Protein AF-A0AAU6WUM8-F1 (afdb_monomer)

Nearest PDB structures (foldseek):
  6znc-assembly1_A-2  TM=5.262E-01  e=2.610E-02  Homo sapiens
  8h6e-assembly1_5D  TM=4.262E-01  e=2.126E-01  Homo sapiens
  5dhd-assembly1_A  TM=3.518E-01  e=5.542E-02  Thermococcus kodakarensis KOD1
  5urm-assembly1_A  TM=4.563E-01  e=3.641E-01  Homo sapiens
  5urj-assembly1_A  TM=4.158E-01  e=1.012E+00  Homo sapiens

Radius of gyration: 21.16 Å; Cα contacts (8 Å, |Δi|>4): 286; chains: 1; bounding box: 87×52×43 Å

Foldseek 3Di:
DDPDPVPPPPPVQWDWDDKDKDWDLVDQDDFQDKGKIKIKGALWTQGNPVRDTDGDPDWDKWKKFKWFDDPPDPDTQRVVGLVQWDKDAPDKDAAQDPVRGRGIIIHTFDQDPVVNMTMGIMITGGNDDGWMWMDTPPPDIHTSDPPPPPPPDPPDDDD

Solvent-accessible surface area (backbone atoms only — not comparable to full-atom values): 9613 Å² total; per-residue (Å²): 136,86,87,73,77,81,82,72,77,78,64,78,50,60,47,71,56,78,71,47,74,51,67,81,81,88,65,87,84,53,70,71,39,74,48,60,42,37,35,37,26,57,42,43,16,42,28,71,84,83,70,42,80,38,77,56,84,80,74,65,68,47,52,35,35,35,28,33,61,42,89,99,51,97,63,63,46,23,42,63,34,48,74,37,35,54,77,49,56,94,48,70,47,64,44,74,43,95,94,51,43,35,44,38,38,34,34,49,44,45,80,37,80,90,78,46,27,31,37,35,62,40,33,39,24,34,73,58,90,77,40,40,37,42,34,46,64,96,84,45,72,50,65,72,58,75,76,74,71,77,83,72,78,89,76,84,82,90,131

pLDDT: mean 75.94, std 18.21, range [29.23, 93.81]

Secondary structure (DSSP, 8-state):
-----TT------EEEPPPEEE---SSPP-TT--EEEEEEEESEEEETTT-SEEEPSS--EEEEEEEE--TT-S--BHHHHHTTEEEE-SSEEEEEETTEEEEEEEEE-EEETTTTEEEEEEEEEE-S-S-EEEEETTTEEEE-S--------------

Mean predicted aligned error: 11.3 Å

Structure (mmCIF, N/CA/C/O backbone):
data_AF-A0AAU6WUM8-F1
#
_entry.id   AF-A0AAU6WUM8-F1
#
loop_
_atom_site.group_PDB
_atom_site.id
_atom_site.type_symbol
_atom_site.label_atom_id
_atom_site.label_alt_id
_atom_site.label_comp_id
_atom_site.label_asym_id
_atom_site.label_entity_id
_atom_site.label_seq_id
_atom_site.pdbx_PDB_ins_code
_atom_site.Cartn_x
_atom_site.Cartn_y
_atom_site.Cartn_z
_atom_site.occupancy
_atom_site.B_iso_or_equiv
_atom_site.auth_seq_id
_atom_site.auth_comp_id
_atom_site.auth_asym_id
_atom_site.auth_atom_id
_atom_site.pdbx_PDB_model_num
ATOM 1 N N . MET A 1 1 ? 45.262 20.151 -7.416 1.00 39.38 1 MET A N 1
ATOM 2 C CA . MET A 1 1 ? 44.330 19.009 -7.315 1.00 39.38 1 MET A CA 1
ATOM 3 C C . MET A 1 1 ? 42.951 19.533 -7.671 1.00 39.38 1 MET A C 1
ATOM 5 O O . MET A 1 1 ? 42.473 20.416 -6.976 1.00 39.38 1 MET A O 1
ATOM 9 N N . SER A 1 2 ? 42.396 19.106 -8.806 1.00 39.38 2 SER A N 1
ATOM 10 C CA . SER A 1 2 ? 41.074 19.540 -9.273 1.00 39.38 2 SER A CA 1
ATOM 11 C C . SER A 1 2 ? 40.003 18.756 -8.515 1.00 39.38 2 SER A C 1
ATOM 13 O O . SER A 1 2 ? 39.935 17.537 -8.649 1.00 39.38 2 SER A O 1
ATOM 15 N N . THR A 1 3 ? 39.210 19.430 -7.683 1.00 49.97 3 THR A N 1
ATOM 16 C CA . THR A 1 3 ? 37.968 18.895 -7.109 1.00 49.97 3 THR A CA 1
ATOM 17 C C . THR A 1 3 ? 36.878 18.975 -8.166 1.00 49.97 3 THR A C 1
ATOM 19 O O . THR A 1 3 ? 36.036 19.871 -8.139 1.00 49.97 3 THR A O 1
ATOM 22 N N . ASP A 1 4 ? 36.937 18.065 -9.130 1.00 44.12 4 ASP A N 1
ATOM 23 C CA . ASP A 1 4 ? 35.851 17.882 -10.077 1.00 44.12 4 ASP A CA 1
ATOM 24 C C . ASP A 1 4 ? 34.889 16.821 -9.525 1.00 44.12 4 ASP A C 1
ATOM 26 O O . ASP A 1 4 ? 35.154 15.621 -9.567 1.00 44.12 4 ASP A O 1
ATOM 30 N N . CYS A 1 5 ? 33.786 17.283 -8.934 1.00 52.97 5 CYS A N 1
ATOM 31 C CA . CYS A 1 5 ? 32.686 16.439 -8.461 1.00 52.97 5 CYS A CA 1
ATOM 32 C C . CYS A 1 5 ? 31.642 16.169 -9.565 1.00 52.97 5 CYS A C 1
ATOM 34 O O . CYS A 1 5 ? 30.536 15.730 -9.254 1.00 52.97 5 CYS A O 1
ATOM 36 N N . SER A 1 6 ? 31.951 16.419 -10.845 1.00 47.12 6 SER A N 1
ATOM 37 C CA . SER A 1 6 ? 31.015 16.200 -11.963 1.00 47.12 6 SER A CA 1
ATOM 38 C C . SER A 1 6 ? 30.749 14.722 -12.299 1.00 47.12 6 SER A C 1
ATOM 40 O O . SER A 1 6 ? 29.888 14.421 -13.123 1.00 47.12 6 SER A O 1
ATOM 42 N N . GLY A 1 7 ? 31.435 13.781 -11.639 1.00 40.28 7 GLY A N 1
ATOM 43 C CA . GLY A 1 7 ? 31.360 12.345 -11.933 1.00 40.28 7 GLY A CA 1
ATOM 44 C C . GLY A 1 7 ? 30.157 11.578 -11.370 1.00 40.28 7 GLY A C 1
ATOM 45 O O . GLY A 1 7 ? 29.995 10.408 -11.704 1.00 40.28 7 GLY A O 1
ATOM 46 N N . PHE A 1 8 ? 29.298 12.183 -10.545 1.00 40.47 8 PHE A N 1
ATOM 47 C CA . PHE A 1 8 ? 28.105 11.504 -10.018 1.00 40.47 8 PHE A CA 1
ATOM 48 C C . PHE A 1 8 ? 26.830 11.997 -10.700 1.00 40.47 8 PHE A C 1
ATOM 50 O O . PHE A 1 8 ? 25.935 12.553 -10.065 1.00 40.47 8 PHE A O 1
ATOM 57 N N . ASN A 1 9 ? 26.702 11.717 -11.998 1.00 46.25 9 ASN A N 1
ATOM 58 C CA . ASN A 1 9 ? 25.380 11.594 -12.607 1.00 46.25 9 ASN A CA 1
ATOM 59 C C . ASN A 1 9 ? 24.734 10.288 -12.113 1.00 46.25 9 ASN A C 1
ATOM 61 O O . ASN A 1 9 ? 24.565 9.337 -12.864 1.00 46.25 9 ASN A O 1
ATOM 65 N N . ASN A 1 10 ? 24.308 10.256 -10.847 1.00 44.66 10 ASN A N 1
ATOM 66 C CA . ASN A 1 10 ? 23.281 9.315 -10.385 1.00 44.66 10 ASN A CA 1
ATOM 67 C C . ASN A 1 10 ? 21.896 9.828 -10.815 1.00 44.66 10 ASN A C 1
ATOM 69 O O . ASN A 1 10 ? 20.944 9.839 -10.032 1.00 44.66 10 ASN A O 1
ATOM 73 N N . GLY A 1 11 ? 21.796 10.317 -12.055 1.00 49.78 11 GLY A N 1
ATOM 74 C CA . GLY A 1 11 ? 20.512 10.586 -12.669 1.00 49.78 11 GLY A CA 1
ATOM 75 C C . GLY A 1 11 ? 19.784 9.258 -12.699 1.00 49.78 11 GLY A C 1
ATOM 76 O O . GLY A 1 11 ? 20.305 8.282 -13.224 1.00 49.78 11 GLY A O 1
ATOM 77 N N . ILE A 1 12 ? 18.625 9.185 -12.059 1.00 57.03 12 ILE A N 1
ATOM 78 C CA . ILE A 1 12 ? 17.762 8.016 -12.144 1.00 57.03 12 ILE A CA 1
ATOM 79 C C . ILE A 1 12 ? 17.410 7.866 -13.631 1.00 57.03 12 ILE A C 1
ATOM 81 O O . ILE A 1 12 ? 16.554 8.580 -14.147 1.00 57.03 12 ILE A O 1
ATOM 85 N N . GLU A 1 13 ? 18.135 7.003 -14.343 1.00 79.56 13 GLU A N 1
ATOM 86 C CA . GLU A 1 13 ? 17.962 6.819 -15.789 1.00 79.56 13 GLU A CA 1
ATOM 87 C C . GLU A 1 13 ? 16.643 6.109 -16.105 1.00 79.56 13 GLU A C 1
ATOM 89 O O . GLU A 1 13 ? 16.157 6.176 -17.231 1.00 79.56 13 GLU A O 1
ATOM 94 N N . GLU A 1 14 ? 16.048 5.456 -15.106 1.00 84.62 14 GLU A N 1
ATOM 95 C CA . GLU A 1 14 ? 14.849 4.640 -15.226 1.00 84.62 14 GLU A CA 1
ATOM 96 C C . GLU A 1 14 ? 13.705 5.236 -14.392 1.00 84.62 14 GLU A C 1
ATOM 98 O O . GLU A 1 14 ? 13.729 5.202 -13.162 1.00 84.62 14 GLU A O 1
ATOM 103 N N . ILE A 1 15 ? 12.665 5.755 -15.047 1.00 86.81 15 ILE A N 1
ATOM 104 C CA . ILE A 1 15 ? 11.462 6.236 -14.359 1.00 86.81 15 ILE A CA 1
ATOM 105 C C . ILE A 1 15 ? 10.474 5.071 -14.201 1.00 86.81 15 ILE A C 1
ATOM 107 O O . ILE A 1 15 ? 9.988 4.546 -15.212 1.00 86.81 15 ILE A O 1
ATOM 111 N N . PRO A 1 16 ? 10.124 4.664 -12.966 1.00 86.25 16 PRO A N 1
ATOM 112 C CA . PRO A 1 16 ? 9.132 3.625 -12.751 1.00 86.25 16 PRO A CA 1
ATOM 113 C C . PRO A 1 16 ? 7.729 4.109 -13.120 1.00 86.25 16 PRO A C 1
ATOM 115 O O . PRO A 1 16 ? 7.370 5.277 -12.964 1.00 86.25 16 PRO A O 1
ATOM 118 N N . ASN A 1 17 ? 6.896 3.174 -13.570 1.00 86.94 17 ASN A N 1
ATOM 119 C CA . ASN A 1 17 ? 5.478 3.441 -13.778 1.00 86.94 17 ASN A CA 1
ATOM 120 C C . ASN A 1 17 ? 4.762 3.754 -12.451 1.00 86.94 17 ASN A C 1
ATOM 122 O O . ASN A 1 17 ? 5.180 3.326 -11.374 1.00 86.94 17 ASN A O 1
ATOM 126 N N . LYS A 1 18 ? 3.630 4.464 -12.523 1.00 85.56 18 LYS A N 1
ATOM 127 C CA . LYS A 1 18 ? 2.789 4.702 -11.341 1.00 85.56 18 LYS A CA 1
ATOM 128 C C . LYS A 1 18 ? 2.171 3.390 -10.853 1.00 85.56 18 LYS A C 1
ATOM 130 O O . LYS A 1 18 ? 1.609 2.629 -11.644 1.00 85.56 18 LYS A O 1
ATOM 135 N N . ILE A 1 19 ? 2.232 3.160 -9.542 1.00 87.25 19 ILE A N 1
ATOM 136 C CA . ILE A 1 19 ? 1.589 2.011 -8.898 1.00 87.25 19 ILE A CA 1
ATOM 137 C C . ILE A 1 19 ? 0.072 2.181 -8.981 1.00 87.25 19 ILE A C 1
ATOM 139 O O . ILE A 1 19 ? -0.477 3.217 -8.606 1.00 87.25 19 ILE A O 1
ATOM 143 N N . LYS A 1 20 ? -0.610 1.141 -9.459 1.00 87.56 20 LYS A N 1
ATOM 144 C CA . LYS A 1 20 ? -2.069 1.054 -9.473 1.00 87.56 20 LYS A CA 1
ATOM 145 C C . LYS A 1 20 ? -2.535 0.329 -8.222 1.00 87.56 20 LYS A C 1
ATOM 147 O O . LYS A 1 20 ? -2.105 -0.795 -7.970 1.00 87.56 20 LYS A O 1
ATOM 152 N N . VAL A 1 21 ? -3.419 0.963 -7.461 1.00 85.44 21 VAL A N 1
ATOM 153 C CA . VAL A 1 21 ? -3.944 0.441 -6.194 1.00 85.44 21 VAL A CA 1
ATOM 154 C C . VAL A 1 21 ? -5.399 0.021 -6.375 1.00 85.44 21 VAL A C 1
ATOM 156 O O . VAL A 1 21 ? -6.185 0.721 -7.007 1.00 85.44 21 VAL A O 1
ATOM 159 N N . SER A 1 22 ? -5.750 -1.131 -5.814 1.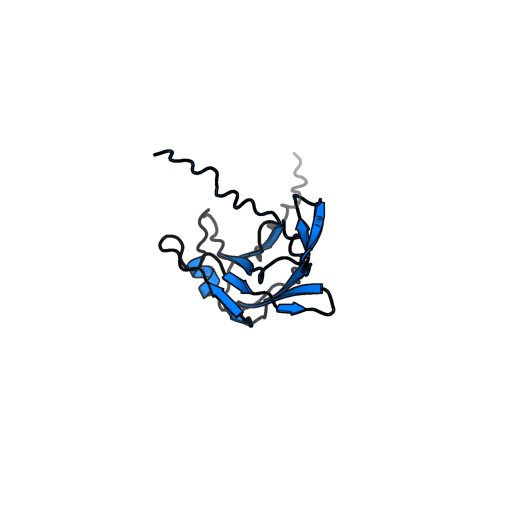00 82.38 22 SER A N 1
ATOM 160 C CA . SER A 1 22 ? -7.115 -1.624 -5.690 1.00 82.38 22 SER A CA 1
ATOM 161 C C . SER A 1 22 ? -7.454 -1.757 -4.209 1.00 82.38 22 SER A C 1
ATOM 163 O O . SER A 1 22 ? -6.765 -2.454 -3.457 1.00 82.38 22 SER A O 1
ATOM 165 N N . LEU A 1 23 ? -8.513 -1.057 -3.809 1.00 79.25 23 LEU A N 1
ATOM 166 C CA . LEU A 1 23 ? -9.081 -1.053 -2.471 1.00 79.25 23 LEU A CA 1
ATOM 167 C C . LEU A 1 23 ? -10.592 -0.859 -2.594 1.00 79.25 23 LEU A C 1
ATOM 169 O O . LEU A 1 23 ? -11.053 -0.027 -3.373 1.00 79.25 23 LEU A O 1
ATOM 173 N N . ASP A 1 24 ? -11.354 -1.594 -1.794 1.00 74.06 24 ASP A N 1
ATOM 174 C CA . ASP A 1 24 ? -12.788 -1.371 -1.658 1.00 74.06 24 ASP A CA 1
ATOM 175 C C . ASP A 1 24 ? -13.040 -0.219 -0.673 1.00 74.06 24 ASP A C 1
ATOM 177 O O . ASP A 1 24 ? -12.949 -0.385 0.543 1.00 74.06 24 ASP A O 1
ATOM 181 N N . ASN A 1 25 ? -13.314 0.974 -1.195 1.00 71.25 25 ASN A N 1
ATOM 182 C CA . ASN A 1 25 ? -13.609 2.165 -0.394 1.00 71.25 25 ASN A CA 1
ATOM 183 C C . ASN A 1 25 ? -15.114 2.367 -0.139 1.00 71.25 25 ASN A C 1
ATOM 185 O O . ASN A 1 25 ? -15.503 3.388 0.424 1.00 71.25 25 ASN A O 1
ATOM 189 N N . SER A 1 26 ? -15.961 1.418 -0.552 1.00 71.81 26 SER A N 1
ATOM 190 C CA . SER A 1 26 ? -17.415 1.497 -0.359 1.00 71.81 26 SER A CA 1
ATOM 191 C C . SER A 1 26 ? -17.864 1.022 1.027 1.00 71.81 26 SER A C 1
ATOM 193 O O . SER A 1 26 ? -19.009 1.238 1.425 1.00 71.81 26 SER A O 1
ATOM 195 N N . LYS A 1 27 ? -16.957 0.383 1.772 1.00 74.88 27 LYS A N 1
ATOM 196 C CA . LYS A 1 27 ? -17.228 -0.233 3.068 1.00 74.88 27 LYS A CA 1
ATOM 197 C C . LYS A 1 27 ? -16.861 0.680 4.226 1.00 74.88 27 LYS A C 1
ATOM 199 O O . LYS A 1 27 ? -15.824 1.339 4.227 1.00 74.88 27 LYS A O 1
ATOM 204 N N . ILE A 1 28 ? -17.702 0.636 5.253 1.00 79.12 28 ILE A N 1
ATOM 205 C CA . ILE 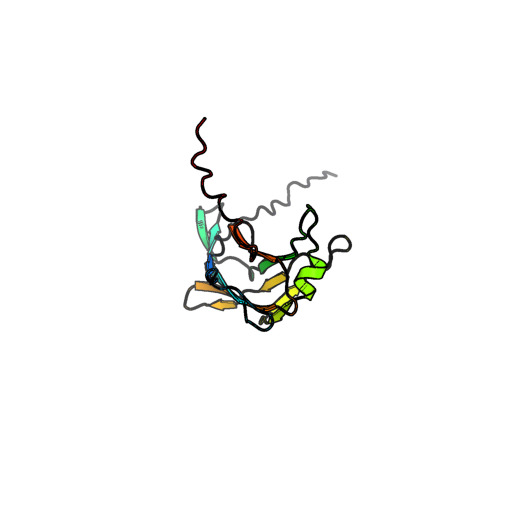A 1 28 ? -17.338 1.085 6.593 1.00 79.12 28 ILE A CA 1
ATOM 206 C C . ILE A 1 28 ? -16.635 -0.091 7.268 1.00 79.12 28 ILE A C 1
ATOM 208 O O . ILE A 1 28 ? -17.208 -1.175 7.366 1.00 79.12 28 ILE A O 1
ATOM 212 N N . TYR A 1 29 ? -15.397 0.130 7.696 1.00 83.94 29 TYR A N 1
ATOM 213 C CA . TYR A 1 29 ? -14.587 -0.871 8.382 1.00 83.94 29 TYR A CA 1
ATOM 214 C C . TYR A 1 29 ? -14.760 -0.753 9.898 1.00 83.94 29 TYR A C 1
ATOM 216 O O . TYR A 1 29 ? -14.731 0.350 10.448 1.00 83.94 29 TYR A O 1
ATOM 224 N N . HIS A 1 30 ? -14.902 -1.891 10.566 1.00 88.75 30 HIS A N 1
ATOM 225 C CA . HIS A 1 30 ? -14.994 -2.022 12.016 1.00 88.75 30 HIS A CA 1
ATOM 226 C C . HIS A 1 30 ? -13.687 -2.581 12.595 1.00 88.75 30 HIS A C 1
ATOM 228 O O . HIS A 1 30 ? -12.801 -3.042 11.871 1.00 88.75 30 HIS A O 1
ATOM 234 N N . ILE A 1 31 ? -13.557 -2.549 13.924 1.00 91.69 31 ILE A N 1
ATOM 235 C CA . ILE A 1 31 ? -12.455 -3.233 14.613 1.00 91.69 31 ILE A CA 1
ATOM 236 C C . ILE A 1 31 ? -12.484 -4.721 14.243 1.00 91.69 31 ILE A C 1
ATOM 238 O O . ILE A 1 31 ? -13.534 -5.356 14.302 1.00 91.69 31 ILE A O 1
ATOM 242 N N . GLY A 1 32 ? -11.323 -5.271 13.887 1.00 90.62 32 GLY A N 1
ATOM 243 C CA . GLY A 1 32 ? -11.181 -6.672 13.485 1.00 90.62 32 GLY A CA 1
ATOM 244 C C . GLY A 1 32 ? -11.435 -6.949 12.000 1.00 90.62 32 GLY A C 1
ATOM 245 O O . GLY A 1 32 ? -10.996 -7.993 11.511 1.00 90.62 32 GLY A O 1
ATOM 246 N N . ASP A 1 33 ? -12.048 -6.020 11.258 1.00 90.81 33 ASP A N 1
ATOM 247 C CA . ASP A 1 33 ? -12.189 -6.161 9.808 1.00 90.81 33 ASP A CA 1
ATOM 248 C C . ASP A 1 33 ? -10.818 -6.138 9.126 1.00 90.81 33 ASP A C 1
ATOM 250 O O . ASP A 1 33 ? -9.876 -5.485 9.569 1.00 90.81 33 ASP A O 1
ATOM 254 N N . THR A 1 34 ? -10.692 -6.849 8.006 1.00 91.88 34 THR A N 1
ATOM 255 C CA . THR A 1 34 ? -9.446 -6.864 7.233 1.00 91.88 34 THR A CA 1
ATOM 256 C C . THR A 1 34 ? -9.532 -5.898 6.058 1.00 91.88 34 THR A C 1
ATOM 258 O O . THR A 1 34 ? -10.175 -6.185 5.047 1.00 91.88 34 THR A O 1
ATOM 261 N N . ILE A 1 35 ? -8.811 -4.782 6.148 1.00 90.00 35 ILE A N 1
ATOM 262 C CA . ILE A 1 35 ? -8.602 -3.864 5.028 1.00 90.00 35 ILE A CA 1
ATOM 263 C C . ILE A 1 35 ? -7.505 -4.464 4.145 1.00 90.00 35 ILE A C 1
ATOM 265 O O . ILE A 1 35 ? -6.325 -4.416 4.491 1.00 90.00 35 ILE A O 1
ATOM 269 N N . THR A 1 36 ? -7.885 -5.069 3.019 1.00 91.06 36 THR A N 1
ATOM 270 C CA . THR A 1 36 ? -6.922 -5.630 2.058 1.00 91.06 36 THR A CA 1
ATOM 271 C C . THR A 1 36 ? -6.606 -4.602 0.986 1.00 91.06 36 THR A C 1
ATOM 273 O O . THR A 1 36 ? -7.484 -4.210 0.220 1.00 91.06 36 THR A O 1
ATOM 276 N N . ILE A 1 37 ? -5.341 -4.207 0.902 1.00 87.94 37 ILE A N 1
ATOM 277 C CA . ILE A 1 37 ? -4.845 -3.284 -0.112 1.00 87.94 37 ILE A CA 1
ATOM 278 C C . ILE A 1 37 ? -3.955 -4.067 -1.064 1.00 87.94 37 ILE A C 1
ATOM 280 O O . ILE A 1 37 ? -3.003 -4.733 -0.645 1.00 87.94 37 ILE A O 1
ATOM 284 N N . ARG A 1 38 ? -4.259 -3.966 -2.358 1.00 90.69 38 ARG A N 1
ATOM 285 C CA . ARG A 1 38 ? -3.458 -4.582 -3.416 1.00 90.69 38 ARG A CA 1
ATOM 286 C C . ARG A 1 38 ? -2.914 -3.518 -4.344 1.00 90.69 38 ARG A C 1
ATOM 288 O O . ARG A 1 38 ? -3.649 -2.638 -4.778 1.00 90.69 38 ARG A O 1
ATOM 295 N N . GLY A 1 39 ? -1.637 -3.626 -4.669 1.00 89.88 39 GLY A N 1
ATOM 296 C CA . GLY A 1 39 ? -0.968 -2.759 -5.628 1.00 89.88 39 GLY A CA 1
ATOM 297 C C . GLY A 1 39 ? -0.357 -3.573 -6.757 1.00 89.88 39 GLY A C 1
ATOM 298 O O . GLY A 1 39 ? 0.022 -4.728 -6.561 1.00 89.88 39 GLY A O 1
ATOM 299 N N . HIS A 1 40 ? -0.216 -2.974 -7.931 1.00 91.44 40 HIS A N 1
ATOM 300 C CA . HIS A 1 40 ? 0.654 -3.512 -8.968 1.00 91.44 40 HIS A CA 1
ATOM 301 C C . HIS A 1 40 ? 1.296 -2.408 -9.805 1.00 91.44 40 HIS A C 1
ATOM 303 O O . HIS A 1 40 ? 0.739 -1.323 -9.976 1.00 91.44 40 HIS A O 1
ATOM 309 N N . VAL A 1 41 ? 2.465 -2.706 -10.357 1.00 91.81 41 VAL A N 1
ATOM 310 C CA . VAL A 1 41 ? 3.177 -1.857 -11.315 1.00 91.81 41 VAL A CA 1
ATOM 311 C C . VAL A 1 41 ? 3.916 -2.744 -12.310 1.00 91.81 41 VAL A C 1
ATOM 313 O O . VAL A 1 41 ? 4.231 -3.891 -11.999 1.00 91.81 41 VAL A O 1
ATOM 316 N N . SER A 1 42 ? 4.156 -2.253 -13.524 1.00 92.19 42 SER A N 1
ATOM 317 C CA . SER A 1 42 ? 4.974 -2.987 -14.493 1.00 92.19 42 SER A CA 1
ATOM 318 C C . SER A 1 42 ? 6.386 -3.205 -13.953 1.00 92.19 42 SER A C 1
ATOM 320 O O . SER A 1 42 ? 6.938 -2.321 -13.300 1.00 92.19 42 SER A O 1
ATOM 322 N N . VAL A 1 43 ? 6.981 -4.361 -14.266 1.00 93.25 43 VAL A N 1
ATOM 323 C CA . VAL A 1 43 ? 8.420 -4.582 -14.037 1.00 93.25 43 VAL A CA 1
ATOM 324 C C . VAL A 1 43 ? 9.294 -3.705 -14.927 1.00 93.25 43 VAL A C 1
ATOM 326 O O . VAL A 1 43 ? 10.487 -3.581 -14.671 1.00 93.25 43 VAL A O 1
ATOM 329 N N . ASN A 1 44 ? 8.712 -3.082 -15.953 1.00 92.81 44 ASN A N 1
ATOM 330 C CA . ASN A 1 44 ? 9.411 -2.154 -16.820 1.00 92.81 44 ASN A CA 1
ATOM 331 C C . ASN A 1 44 ? 9.123 -0.694 -16.442 1.00 92.81 44 ASN A C 1
ATOM 333 O O . ASN A 1 44 ? 8.012 -0.342 -16.033 1.00 92.81 44 ASN A O 1
ATOM 337 N N . GLY A 1 45 ? 10.118 0.161 -16.654 1.00 90.75 45 GLY A N 1
ATOM 338 C CA . GLY A 1 45 ? 10.046 1.618 -16.575 1.00 90.75 45 GLY A CA 1
ATOM 339 C C . GLY A 1 45 ? 10.507 2.266 -17.880 1.00 90.75 45 GLY A C 1
ATOM 340 O O . GLY A 1 45 ? 10.859 1.571 -18.834 1.00 90.75 45 GLY A O 1
ATOM 341 N N . LEU A 1 46 ? 10.478 3.596 -17.930 1.00 92.44 46 LEU A N 1
ATOM 342 C CA . LEU A 1 46 ? 10.992 4.375 -19.057 1.00 92.44 46 LEU A CA 1
ATOM 343 C C . LEU A 1 46 ? 12.483 4.658 -18.848 1.00 92.44 46 LEU A C 1
ATOM 345 O O . LEU A 1 46 ? 12.834 5.320 -17.873 1.00 92.44 46 LEU A O 1
ATOM 349 N N . ASN A 1 47 ? 13.337 4.225 -19.777 1.00 90.56 47 ASN A N 1
ATOM 350 C CA . ASN A 1 47 ? 14.720 4.687 -19.839 1.00 90.56 47 ASN A CA 1
ATOM 351 C C . ASN A 1 47 ? 14.765 6.087 -20.471 1.00 90.56 47 ASN A C 1
ATOM 353 O O . ASN A 1 47 ? 1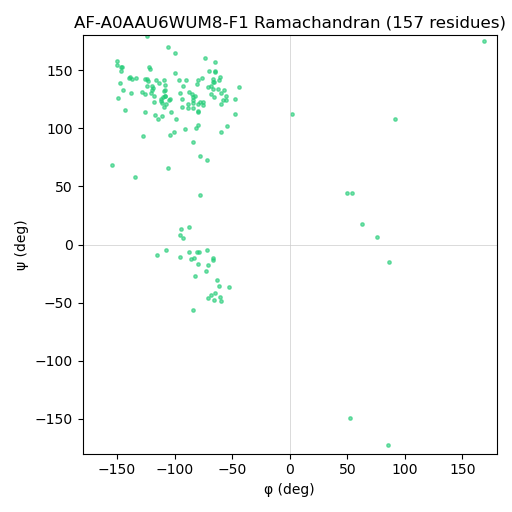4.301 6.294 -21.592 1.00 90.56 47 ASN A O 1
ATOM 357 N N . LEU A 1 48 ? 15.321 7.068 -19.765 1.00 89.62 48 LEU A N 1
ATOM 358 C CA . LEU A 1 48 ? 15.357 8.455 -20.226 1.00 89.62 48 LEU A CA 1
ATOM 359 C C . LEU A 1 48 ? 16.346 8.709 -21.367 1.00 89.62 48 LEU A C 1
ATOM 361 O O . LEU A 1 48 ? 16.146 9.682 -22.100 1.00 89.62 48 LEU A O 1
ATOM 365 N N . VAL A 1 49 ? 17.369 7.866 -21.517 1.00 89.81 49 VAL A N 1
ATOM 366 C CA . VAL A 1 49 ? 18.415 7.986 -22.541 1.00 89.81 49 VAL A CA 1
ATOM 367 C C . VAL A 1 49 ? 17.948 7.356 -23.849 1.00 89.81 49 VAL A C 1
ATOM 369 O O . VAL A 1 49 ? 17.881 8.046 -24.862 1.00 89.81 49 VAL A O 1
ATOM 372 N N . SER A 1 50 ? 17.563 6.078 -23.826 1.00 90.38 50 SER A N 1
ATOM 373 C CA . SER A 1 50 ? 17.117 5.370 -25.033 1.00 90.38 50 SER A CA 1
ATOM 374 C C . SER A 1 50 ? 15.668 5.675 -25.420 1.00 90.38 50 SER A C 1
ATOM 376 O O . SER A 1 50 ? 15.281 5.435 -26.556 1.00 90.38 50 SER A O 1
ATOM 378 N N . LYS A 1 51 ? 14.871 6.232 -24.495 1.00 89.75 51 LYS A N 1
ATOM 379 C CA . LYS A 1 51 ? 13.411 6.417 -24.622 1.00 89.75 51 LYS A CA 1
ATOM 380 C C . LYS A 1 51 ? 12.619 5.110 -24.746 1.00 89.75 51 LYS A C 1
ATOM 382 O O . LYS A 1 51 ? 11.444 5.149 -25.106 1.00 89.75 51 LYS A O 1
ATOM 387 N N . ASP A 1 52 ? 13.217 3.982 -24.370 1.00 90.44 52 ASP A N 1
ATOM 388 C CA . ASP A 1 52 ? 12.574 2.669 -24.428 1.00 90.44 52 ASP A CA 1
ATOM 389 C C . ASP A 1 52 ? 12.021 2.204 -23.080 1.00 90.44 52 ASP A C 1
ATOM 391 O O . ASP A 1 52 ? 12.375 2.699 -22.006 1.00 90.44 52 ASP A O 1
ATOM 395 N N . SER A 1 53 ? 11.165 1.182 -23.143 1.00 91.62 53 SER A N 1
ATOM 396 C CA . SER A 1 53 ? 10.733 0.430 -21.969 1.00 91.62 53 SER A CA 1
ATOM 397 C C . SER A 1 53 ? 11.800 -0.594 -21.577 1.00 91.62 53 SER A C 1
ATOM 399 O O . SER A 1 53 ? 12.048 -1.545 -22.317 1.00 91.62 53 SER A O 1
ATOM 401 N N . VAL A 1 54 ? 12.402 -0.428 -20.400 1.00 93.06 54 VAL A N 1
ATOM 402 C CA . VAL A 1 54 ? 13.447 -1.323 -19.873 1.00 93.06 54 VAL A CA 1
ATOM 403 C C . VAL A 1 54 ? 13.024 -1.924 -18.541 1.00 93.06 54 VAL A C 1
ATOM 405 O O . VAL A 1 54 ? 12.260 -1.310 -17.796 1.00 93.06 54 VAL A O 1
ATOM 408 N N . LYS A 1 55 ? 13.510 -3.130 -18.231 1.00 91.06 55 LYS A N 1
ATOM 409 C CA . LYS A 1 55 ? 13.253 -3.770 -16.937 1.00 91.06 55 LYS A CA 1
ATOM 410 C C . LYS A 1 55 ? 13.921 -2.961 -15.823 1.00 91.06 55 LYS A C 1
ATOM 412 O O . LYS A 1 55 ? 15.124 -2.730 -15.887 1.00 91.06 55 LYS A O 1
ATOM 417 N N . LEU A 1 56 ? 13.146 -2.593 -14.806 1.00 88.88 56 LEU A N 1
ATOM 418 C CA . LEU A 1 56 ? 13.637 -1.881 -13.632 1.00 88.88 56 LEU A CA 1
ATOM 419 C C . LEU A 1 56 ? 14.580 -2.764 -12.819 1.00 88.88 56 LEU A C 1
ATOM 421 O O . LEU A 1 56 ? 14.318 -3.954 -12.606 1.00 88.88 56 LEU A O 1
ATOM 425 N N . LYS A 1 57 ? 15.660 -2.166 -12.318 1.00 83.88 57 LYS A N 1
ATOM 426 C CA . LYS A 1 57 ? 16.561 -2.838 -11.375 1.00 83.88 57 LYS A CA 1
ATOM 427 C C . LYS A 1 57 ? 16.001 -2.794 -9.951 1.00 83.88 57 LYS A C 1
ATOM 429 O O . LYS A 1 57 ? 15.542 -1.762 -9.473 1.00 83.88 57 LYS A O 1
ATOM 434 N N . GLY A 1 58 ? 16.120 -3.916 -9.242 1.00 82.50 58 GLY A N 1
ATOM 435 C CA . GLY A 1 58 ? 15.721 -4.036 -7.838 1.00 82.50 58 GLY A CA 1
ATOM 436 C C . GLY A 1 58 ? 14.241 -4.362 -7.633 1.00 82.50 58 GLY A C 1
ATOM 437 O O . GLY A 1 58 ? 13.515 -4.684 -8.570 1.00 82.50 58 GLY A O 1
ATOM 438 N N . ASN A 1 59 ? 13.812 -4.323 -6.371 1.00 78.31 59 ASN A N 1
ATOM 439 C CA . ASN A 1 59 ? 12.439 -4.615 -5.978 1.00 78.31 59 ASN A CA 1
ATOM 440 C C . ASN A 1 59 ? 11.792 -3.343 -5.406 1.00 78.31 59 ASN A C 1
ATOM 442 O O . ASN A 1 59 ? 12.179 -2.914 -4.314 1.00 78.31 59 ASN A O 1
ATOM 446 N N . PRO A 1 60 ? 10.856 -2.706 -6.128 1.00 84.69 60 PRO A N 1
ATOM 447 C CA . PRO A 1 60 ? 10.306 -1.426 -5.712 1.00 84.69 60 PRO A CA 1
ATOM 448 C C . PRO A 1 60 ? 9.505 -1.557 -4.413 1.00 84.69 60 PRO A C 1
ATOM 450 O O . PRO A 1 60 ? 8.745 -2.510 -4.231 1.00 84.69 60 PRO A O 1
ATOM 453 N N . LEU A 1 61 ? 9.642 -0.574 -3.525 1.00 86.44 61 LEU A N 1
ATOM 454 C CA . LEU A 1 61 ? 8.871 -0.485 -2.286 1.00 86.44 61 LEU A CA 1
ATOM 455 C C . LEU A 1 61 ? 7.581 0.305 -2.513 1.00 86.44 61 LEU A C 1
ATOM 457 O O . LEU A 1 61 ? 7.570 1.321 -3.204 1.00 86.44 61 LEU A O 1
ATOM 461 N N . PHE A 1 62 ? 6.500 -0.141 -1.883 1.00 87.12 62 PHE A N 1
ATOM 462 C CA . PHE A 1 62 ? 5.239 0.585 -1.840 1.00 87.12 62 PHE A CA 1
ATOM 463 C C . PHE A 1 62 ? 5.075 1.251 -0.478 1.00 87.12 62 PHE A C 1
ATOM 465 O O . PHE A 1 62 ? 4.981 0.567 0.541 1.00 87.12 62 PHE A O 1
ATOM 472 N N . MET A 1 63 ? 5.081 2.584 -0.476 1.00 87.75 63 MET A N 1
ATOM 473 C CA . MET A 1 63 ? 4.983 3.402 0.729 1.00 87.75 63 MET A CA 1
ATOM 474 C C . MET A 1 63 ? 3.525 3.665 1.100 1.00 87.75 63 MET A C 1
ATOM 476 O O . MET A 1 63 ? 2.719 4.100 0.272 1.00 87.75 63 MET A O 1
ATOM 480 N N . ILE A 1 64 ? 3.215 3.440 2.369 1.00 86.44 64 ILE A N 1
ATOM 481 C CA . ILE A 1 64 ? 1.896 3.611 2.961 1.00 86.44 64 ILE A CA 1
ATOM 482 C C . ILE A 1 64 ? 2.063 4.482 4.195 1.00 86.44 64 ILE A C 1
ATOM 484 O O . ILE A 1 64 ? 2.914 4.210 5.037 1.00 86.44 64 ILE A O 1
ATOM 488 N N . SER A 1 65 ? 1.239 5.512 4.315 1.00 84.56 65 SER A N 1
ATOM 489 C CA . SER A 1 65 ? 1.168 6.331 5.521 1.00 84.56 65 SER A CA 1
ATOM 490 C C . SER A 1 65 ? -0.214 6.191 6.141 1.00 84.56 65 SER A C 1
ATOM 492 O O . SER A 1 65 ? -1.213 6.095 5.426 1.00 84.56 65 SER A O 1
ATOM 494 N N . VAL A 1 66 ? -0.277 6.149 7.468 1.00 82.94 66 VAL A N 1
ATOM 495 C CA . VAL A 1 66 ? -1.535 6.103 8.213 1.00 82.94 66 VAL A CA 1
ATOM 496 C C . VAL A 1 66 ? -1.529 7.248 9.208 1.00 82.94 66 VAL A C 1
ATOM 498 O O . VAL A 1 66 ? -0.591 7.391 9.983 1.00 82.94 66 VAL A O 1
ATOM 501 N N . SER A 1 67 ? -2.597 8.033 9.209 1.00 81.38 67 SER A N 1
ATOM 502 C CA . SER A 1 67 ? -2.786 9.179 10.093 1.00 81.38 67 SER A CA 1
ATOM 503 C C . SER A 1 67 ? -4.084 9.018 10.863 1.00 81.38 67 SER A C 1
ATOM 505 O O . SER A 1 67 ? -5.112 8.708 10.266 1.00 81.38 67 SER A O 1
ATOM 507 N N . LYS A 1 68 ? -4.076 9.300 12.167 1.00 81.50 68 LYS A N 1
ATOM 508 C CA . LYS A 1 68 ? -5.310 9.539 12.925 1.00 81.50 68 LYS A CA 1
ATOM 509 C C . LYS A 1 68 ? -5.708 11.000 12.751 1.00 81.50 68 LYS A C 1
ATOM 511 O O . LYS A 1 68 ? -4.887 11.888 12.977 1.00 81.50 68 LYS A O 1
ATOM 516 N N . LEU A 1 69 ? -6.943 11.235 12.333 1.00 75.88 69 LEU A N 1
ATOM 517 C CA . LEU A 1 69 ? -7.533 12.561 12.226 1.00 75.88 69 LEU A CA 1
ATOM 518 C C . LEU A 1 69 ? -8.075 12.946 13.606 1.00 75.88 69 LEU A C 1
ATOM 520 O O . LEU A 1 69 ? -8.862 12.210 14.198 1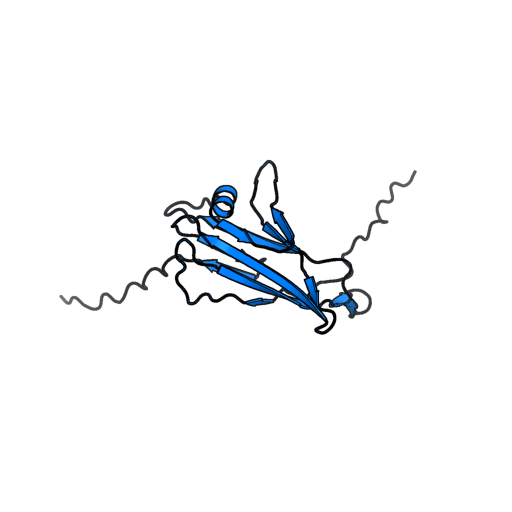.00 75.88 69 LEU A O 1
ATOM 524 N N . ILE A 1 70 ? -7.632 14.085 14.135 1.00 72.94 70 ILE A N 1
ATOM 525 C CA . ILE A 1 70 ? -8.108 14.615 15.415 1.00 72.94 70 ILE A CA 1
ATOM 526 C C . ILE A 1 70 ? -8.999 15.817 15.116 1.00 72.94 70 ILE A C 1
ATOM 528 O O . ILE A 1 70 ? -8.571 16.783 14.485 1.00 72.94 70 ILE A O 1
ATOM 532 N N . GLN A 1 71 ? -10.260 15.759 15.545 1.00 68.19 71 GLN A N 1
ATOM 533 C CA . GLN A 1 71 ? -11.221 16.826 15.284 1.00 68.19 71 GLN A CA 1
ATOM 534 C C . GLN A 1 71 ? -10.739 18.157 15.883 1.00 68.19 71 GLN A C 1
ATOM 536 O O . GLN A 1 71 ? -10.358 18.224 17.049 1.00 68.19 71 GLN A O 1
ATOM 541 N N . GLY A 1 72 ? -10.763 19.223 15.078 1.00 60.16 72 GLY A N 1
ATOM 542 C CA . GLY A 1 72 ? -10.349 20.562 15.510 1.00 60.16 72 GLY A CA 1
ATOM 543 C C . GLY A 1 72 ? -8.834 20.768 15.614 1.00 60.16 72 GLY A C 1
ATOM 544 O O . GLY A 1 72 ? -8.407 21.827 16.063 1.00 60.16 72 GLY A O 1
ATOM 545 N N . GLN A 1 73 ? -8.021 19.798 15.186 1.00 61.75 73 GLN A N 1
ATOM 546 C CA . GLN A 1 73 ? -6.568 19.931 15.129 1.00 61.75 73 GLN A CA 1
ATOM 547 C C . GLN A 1 73 ? -6.050 19.686 13.709 1.00 61.75 73 GLN A C 1
ATOM 549 O O . GLN A 1 73 ? -6.507 18.790 13.006 1.00 61.75 73 GLN A O 1
ATOM 554 N N . ALA A 1 74 ? -5.051 20.470 13.297 1.00 52.09 74 ALA A N 1
ATOM 555 C CA . ALA A 1 74 ? -4.291 20.221 12.069 1.00 52.09 74 ALA A CA 1
ATOM 556 C C . ALA A 1 74 ? -3.222 19.122 12.250 1.00 52.09 74 ALA A C 1
ATOM 558 O O . ALA A 1 74 ? -2.562 18.735 11.288 1.00 52.09 74 ALA A O 1
ATOM 559 N N . SER A 1 75 ? -3.021 18.638 13.481 1.00 53.28 75 SER A N 1
ATOM 560 C CA . SER A 1 75 ? -1.990 17.662 13.824 1.00 53.28 75 SER A CA 1
ATOM 561 C C . SER A 1 75 ? -2.448 16.224 13.584 1.00 53.28 75 SER A C 1
ATOM 563 O O . SER A 1 75 ? -3.492 15.790 14.066 1.00 53.28 75 SER A O 1
ATOM 565 N N . TYR A 1 76 ? -1.610 15.474 12.875 1.00 60.28 76 TYR A N 1
ATOM 566 C CA . TYR A 1 76 ? -1.738 14.047 12.592 1.00 60.28 76 TYR A CA 1
ATOM 567 C C . TYR A 1 76 ? -0.671 13.282 13.383 1.00 60.28 76 TYR A C 1
ATOM 569 O O . TYR A 1 76 ? 0.501 13.650 13.365 1.00 60.28 76 TYR A O 1
ATOM 577 N N . ASN A 1 77 ? -1.056 12.208 14.080 1.00 64.31 77 ASN A N 1
ATOM 578 C CA . ASN A 1 77 ? -0.099 11.350 14.787 1.00 64.31 77 ASN A CA 1
ATOM 579 C C . ASN A 1 77 ? 0.115 10.049 14.005 1.00 64.31 77 ASN A C 1
ATOM 581 O O . ASN A 1 77 ? -0.663 9.102 14.139 1.00 64.31 77 ASN A O 1
ATOM 585 N N . LEU A 1 78 ? 1.153 10.040 13.166 1.00 65.12 78 LEU A N 1
ATOM 586 C CA . LEU A 1 78 ? 1.476 8.918 12.279 1.00 65.12 78 LEU A CA 1
ATOM 587 C C . LEU A 1 78 ? 1.940 7.686 13.070 1.00 65.12 78 LEU A C 1
ATOM 589 O O . LEU A 1 78 ? 1.438 6.583 12.850 1.00 65.12 78 LEU A O 1
ATOM 593 N N . GLN A 1 79 ? 2.796 7.903 14.078 1.00 70.44 79 GLN A N 1
ATOM 594 C CA . GLN A 1 79 ? 3.311 6.841 14.943 1.00 70.44 79 GLN A CA 1
ATOM 595 C C . GLN A 1 79 ? 2.186 6.109 15.671 1.00 70.44 79 GLN A C 1
ATOM 597 O O . GLN A 1 79 ? 2.121 4.879 15.692 1.00 70.44 79 GLN A O 1
ATOM 602 N N . TYR A 1 80 ? 1.286 6.882 16.280 1.00 70.88 80 TYR A N 1
ATOM 603 C CA . TYR A 1 80 ? 0.129 6.341 16.972 1.00 70.88 80 TYR A CA 1
ATOM 604 C C . TYR A 1 80 ? -0.745 5.549 16.011 1.00 70.88 80 TYR A C 1
ATOM 606 O O . TYR A 1 80 ? -1.177 4.455 16.352 1.00 70.88 80 TYR A O 1
ATOM 614 N N . ALA A 1 81 ? -1.000 6.086 14.819 1.00 75.81 81 ALA A N 1
ATOM 615 C CA . ALA A 1 81 ? -1.954 5.505 13.897 1.00 75.81 81 ALA A CA 1
ATOM 616 C C . ALA A 1 81 ? -1.504 4.137 13.378 1.00 75.81 81 ALA A C 1
ATOM 618 O O . ALA A 1 81 ? -2.293 3.201 13.470 1.00 75.81 81 ALA A O 1
ATOM 619 N N . LEU A 1 82 ? -0.251 3.973 12.931 1.00 81.56 82 LEU A N 1
ATOM 620 C CA . LEU A 1 82 ? 0.252 2.660 12.497 1.00 81.56 82 LEU A CA 1
ATOM 621 C C . LEU A 1 82 ? 0.230 1.619 13.627 1.00 81.56 82 LEU A C 1
ATOM 623 O O . LEU A 1 82 ? -0.133 0.469 13.386 1.00 81.56 82 LEU A O 1
ATOM 627 N N . ASN A 1 83 ? 0.502 2.026 14.871 1.00 84.38 83 ASN A N 1
ATOM 628 C CA . ASN A 1 83 ? 0.434 1.141 16.040 1.00 84.38 83 ASN A CA 1
ATOM 629 C C . ASN A 1 83 ? -0.994 0.659 16.377 1.00 84.38 83 ASN A C 1
ATOM 631 O O . ASN A 1 83 ? -1.148 -0.227 17.214 1.00 84.38 83 ASN A O 1
ATOM 635 N N . LYS A 1 84 ? -2.042 1.235 15.767 1.00 89.69 84 LYS A N 1
ATOM 636 C CA . LYS A 1 84 ? -3.445 0.801 15.932 1.00 89.69 84 LYS A CA 1
ATOM 637 C C . LYS A 1 84 ? -3.925 -0.153 14.851 1.00 89.69 84 LYS A C 1
ATOM 639 O O . LYS A 1 84 ? -5.112 -0.484 14.818 1.00 89.69 84 LYS A O 1
ATOM 644 N N . PHE A 1 85 ? -3.027 -0.616 13.991 1.00 89.12 85 PHE A N 1
ATOM 645 C CA . PHE A 1 85 ? -3.327 -1.655 13.025 1.00 89.12 85 PHE A CA 1
ATOM 646 C C . PHE A 1 85 ? -2.427 -2.856 13.262 1.00 89.12 85 PHE A C 1
ATOM 648 O O . PHE A 1 85 ? -1.205 -2.744 13.338 1.00 89.12 85 PHE A O 1
ATOM 655 N N . LYS A 1 86 ? -3.027 -4.046 13.275 1.00 92.06 86 LYS A N 1
ATOM 656 C CA . LYS A 1 86 ? -2.258 -5.264 13.040 1.00 92.06 86 LYS A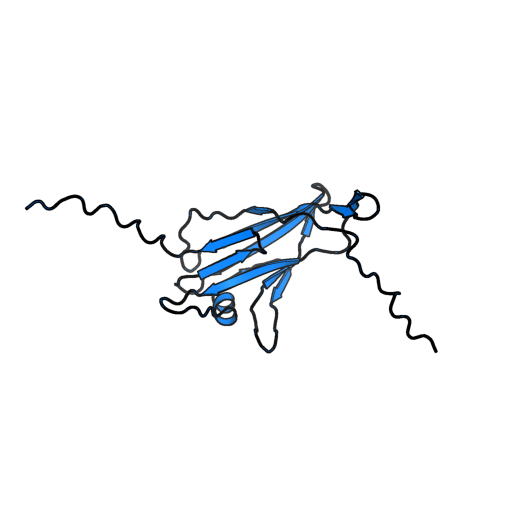 CA 1
ATOM 657 C C . LYS A 1 86 ? -1.949 -5.338 11.546 1.00 92.06 86 LYS A C 1
ATOM 659 O O . LYS A 1 86 ? -2.861 -5.379 10.719 1.00 92.06 86 LYS A O 1
ATOM 664 N N . ILE A 1 87 ? -0.661 -5.361 11.221 1.00 90.88 87 ILE A N 1
ATOM 665 C CA . ILE A 1 87 ? -0.149 -5.411 9.850 1.00 90.88 87 ILE A CA 1
ATOM 666 C C . ILE A 1 87 ? 0.138 -6.865 9.478 1.00 90.88 87 ILE A C 1
ATOM 668 O O . ILE A 1 87 ? 0.815 -7.584 10.212 1.00 90.88 87 ILE A O 1
ATOM 672 N N . ILE A 1 88 ? -0.365 -7.299 8.325 1.00 92.50 88 ILE A N 1
ATOM 673 C CA . ILE A 1 88 ? -0.040 -8.598 7.736 1.00 92.50 88 ILE A CA 1
ATOM 674 C C . ILE A 1 88 ? 0.456 -8.355 6.311 1.00 92.50 88 ILE A C 1
ATOM 676 O O . ILE A 1 88 ? -0.293 -7.915 5.438 1.00 92.50 88 ILE A O 1
ATOM 680 N N . SER A 1 89 ? 1.731 -8.653 6.083 1.00 90.44 89 SER A N 1
ATOM 681 C CA . SER A 1 89 ? 2.392 -8.606 4.780 1.00 90.44 89 SER A CA 1
ATOM 682 C C . SER A 1 89 ? 3.507 -9.652 4.744 1.00 90.44 89 SER A C 1
ATOM 684 O O . SER A 1 89 ? 4.042 -10.025 5.788 1.00 90.44 89 SER A O 1
ATOM 686 N N . LYS A 1 90 ? 3.858 -10.130 3.545 1.00 86.06 90 LYS A N 1
ATOM 687 C CA . LYS A 1 90 ? 4.954 -11.091 3.348 1.00 86.06 90 LYS A CA 1
ATOM 688 C C . LYS A 1 90 ? 6.310 -10.489 3.722 1.00 86.06 90 LYS A C 1
ATOM 690 O O . LYS A 1 90 ? 7.136 -11.173 4.313 1.00 86.06 90 LYS A O 1
ATOM 695 N N . ASN A 1 91 ? 6.535 -9.233 3.346 1.00 86.88 91 ASN A N 1
ATOM 696 C CA . ASN A 1 91 ? 7.728 -8.481 3.704 1.00 86.88 91 ASN A CA 1
ATOM 697 C C . ASN A 1 91 ? 7.366 -6.999 3.815 1.00 86.88 91 ASN A C 1
ATOM 699 O O . ASN A 1 91 ? 6.775 -6.424 2.893 1.00 86.88 91 ASN A O 1
ATOM 703 N N . PHE A 1 92 ? 7.685 -6.400 4.956 1.00 89.38 92 PHE A N 1
ATOM 704 C CA . PHE A 1 92 ? 7.457 -4.988 5.200 1.00 89.38 92 PHE A CA 1
ATOM 705 C C . PHE A 1 92 ? 8.492 -4.419 6.164 1.00 89.38 92 PHE A C 1
ATOM 707 O O . PHE A 1 92 ? 9.096 -5.141 6.956 1.00 89.38 92 PHE A O 1
ATOM 714 N N . GLN A 1 93 ? 8.665 -3.107 6.100 1.00 87.56 93 GLN A N 1
ATOM 715 C CA . GLN A 1 93 ? 9.511 -2.328 6.991 1.00 87.56 93 GLN A CA 1
ATOM 716 C C . GLN A 1 93 ? 8.731 -1.102 7.446 1.00 87.56 93 GLN A C 1
ATOM 718 O O . GLN A 1 93 ? 7.971 -0.528 6.672 1.00 87.56 93 GLN A O 1
ATOM 723 N N . ILE A 1 94 ? 8.912 -0.705 8.696 1.00 84.00 94 ILE A N 1
ATOM 724 C CA . ILE A 1 94 ? 8.378 0.550 9.223 1.00 84.00 94 ILE A CA 1
ATOM 725 C C . ILE A 1 94 ? 9.573 1.474 9.412 1.00 84.00 94 ILE A C 1
ATOM 727 O O . ILE A 1 94 ? 10.611 1.034 9.914 1.00 84.00 94 ILE A O 1
ATOM 731 N N . ASP A 1 95 ? 9.462 2.719 8.959 1.00 81.12 95 ASP A N 1
ATOM 732 C CA . ASP A 1 95 ? 10.514 3.693 9.218 1.00 81.12 95 ASP A CA 1
ATOM 733 C C . ASP A 1 95 ? 10.639 3.996 10.714 1.00 81.12 95 ASP A C 1
ATOM 735 O O . ASP A 1 95 ? 9.685 3.964 11.485 1.00 81.12 95 ASP A O 1
ATOM 739 N N . ASN A 1 96 ? 11.854 4.306 11.143 1.00 75.75 96 ASN A N 1
ATOM 740 C CA . ASN A 1 96 ? 12.112 4.681 12.526 1.00 75.75 96 ASN A CA 1
ATOM 741 C C . ASN A 1 96 ? 13.008 5.916 12.567 1.00 75.75 96 ASN A C 1
ATOM 743 O O . ASN A 1 96 ? 14.125 5.890 13.085 1.00 75.75 96 ASN A O 1
ATOM 747 N N . TYR A 1 97 ? 12.543 6.993 11.934 1.00 74.62 97 TYR A N 1
ATOM 748 C CA . TYR A 1 97 ? 13.240 8.272 11.972 1.00 74.62 97 TYR A CA 1
ATOM 749 C C . TYR A 1 97 ? 13.123 8.883 13.369 1.00 74.62 97 TYR A C 1
ATOM 751 O O . TYR A 1 97 ? 12.032 8.954 13.922 1.00 74.62 97 TYR A O 1
ATOM 759 N N . VAL A 1 98 ? 14.228 9.403 13.910 1.00 67.44 98 VAL A N 1
ATOM 760 C CA . VAL A 1 98 ? 14.284 9.996 15.263 1.00 67.44 98 VAL A CA 1
ATOM 761 C C . VAL A 1 98 ? 13.209 11.073 15.478 1.00 67.44 98 VAL A C 1
ATOM 763 O O . VAL A 1 98 ? 12.617 11.149 16.549 1.00 67.44 98 VAL A O 1
ATOM 766 N N . ASN A 1 99 ? 12.913 11.865 14.444 1.00 67.25 99 ASN A N 1
ATOM 767 C CA . ASN A 1 99 ? 11.978 12.992 14.522 1.00 67.25 99 ASN A CA 1
ATOM 768 C C . ASN A 1 99 ? 10.542 12.645 14.077 1.00 67.25 99 ASN A C 1
ATOM 770 O O . ASN A 1 99 ? 9.639 13.458 14.257 1.00 67.25 99 ASN A O 1
ATOM 774 N N . CYS A 1 100 ? 10.330 11.474 13.467 1.00 66.31 100 CYS A N 1
ATOM 775 C CA . CYS A 1 100 ? 9.032 10.984 12.984 1.00 66.31 100 CYS A CA 1
ATOM 776 C C . CYS A 1 100 ? 9.046 9.444 12.937 1.00 66.31 100 CYS A C 1
ATOM 778 O O . CYS A 1 100 ? 9.084 8.853 11.855 1.00 66.31 100 CYS A O 1
ATOM 780 N N . PRO A 1 101 ? 9.083 8.776 14.101 1.00 66.81 101 PRO A N 1
ATOM 781 C CA . PRO A 1 101 ? 9.094 7.321 14.146 1.00 66.81 101 PRO A CA 1
ATOM 782 C C . PRO A 1 101 ? 7.766 6.765 13.626 1.00 66.81 101 PRO A C 1
ATOM 784 O O . PRO A 1 101 ? 6.705 7.323 13.909 1.00 66.81 101 PRO A O 1
ATOM 787 N N . ASN A 1 102 ? 7.818 5.648 12.901 1.00 70.81 102 ASN A N 1
ATOM 788 C CA . ASN A 1 102 ? 6.661 4.958 12.335 1.00 70.81 102 ASN A CA 1
ATOM 789 C C . ASN A 1 102 ? 5.729 5.903 11.555 1.00 70.81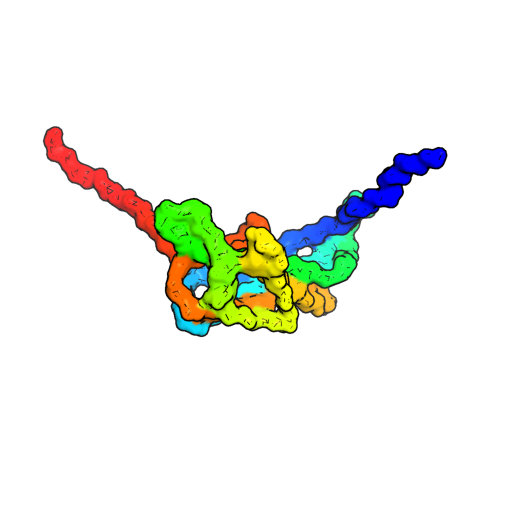 102 ASN A C 1
ATOM 791 O O . ASN A 1 102 ? 4.511 5.883 11.738 1.00 70.81 102 ASN A O 1
ATOM 795 N N . SER A 1 103 ? 6.299 6.773 10.724 1.00 73.56 103 SER A N 1
ATOM 796 C CA . SER A 1 103 ? 5.544 7.650 9.832 1.00 73.56 103 SER A CA 1
ATOM 797 C C . SER A 1 103 ? 5.102 6.961 8.537 1.00 73.56 103 SER A C 1
ATOM 799 O O . SER A 1 103 ? 4.056 7.303 7.970 1.00 73.56 103 SER A O 1
ATOM 801 N N . HIS A 1 104 ? 5.855 5.945 8.114 1.00 84.12 104 HIS A N 1
ATOM 802 C CA . HIS A 1 104 ? 5.644 5.194 6.889 1.00 84.12 104 HIS A CA 1
ATOM 803 C C . HIS A 1 104 ? 5.863 3.696 7.083 1.00 84.12 104 HIS A C 1
ATOM 805 O O . HIS A 1 104 ? 6.765 3.221 7.772 1.00 84.12 104 HIS A O 1
ATOM 811 N N . LEU A 1 105 ? 5.040 2.945 6.367 1.00 88.06 105 LEU A N 1
ATOM 812 C CA . LEU A 1 105 ? 5.130 1.515 6.179 1.00 88.06 105 LEU A CA 1
ATOM 813 C C . LEU A 1 105 ? 5.510 1.244 4.723 1.00 88.06 105 LEU A C 1
ATOM 815 O O . LEU A 1 105 ? 4.800 1.640 3.802 1.00 88.06 105 LEU A O 1
ATOM 819 N N . TYR A 1 106 ? 6.618 0.547 4.517 1.00 89.19 106 TYR A N 1
ATOM 820 C CA . TYR A 1 106 ? 7.105 0.130 3.212 1.00 89.19 106 TYR A CA 1
ATOM 821 C C . TYR A 1 106 ? 6.831 -1.350 3.012 1.00 89.19 106 TYR A C 1
ATOM 823 O O . TYR A 1 106 ? 7.255 -2.185 3.807 1.00 89.19 106 TYR A O 1
ATOM 831 N N . VAL A 1 107 ? 6.143 -1.689 1.929 1.00 90.25 107 VAL A N 1
ATOM 832 C CA . VAL A 1 107 ? 5.846 -3.072 1.551 1.00 90.25 107 VAL A CA 1
ATOM 833 C C . VAL A 1 107 ? 6.680 -3.438 0.334 1.00 90.25 107 VAL A C 1
ATOM 835 O O . VAL A 1 107 ? 6.655 -2.729 -0.672 1.00 90.25 107 VAL A O 1
ATOM 838 N N . SER A 1 108 ? 7.417 -4.545 0.406 1.00 90.00 108 SER A N 1
ATOM 839 C CA . SER A 1 108 ? 8.180 -5.031 -0.747 1.00 90.00 108 SER A CA 1
ATOM 840 C C . SER A 1 108 ? 7.263 -5.706 -1.758 1.00 90.00 108 SER A C 1
ATOM 842 O O . SER A 1 108 ? 6.326 -6.418 -1.384 1.00 90.00 108 SER A O 1
ATOM 844 N N . ALA A 1 109 ? 7.555 -5.530 -3.045 1.00 91.00 109 ALA A N 1
ATOM 845 C CA . ALA A 1 109 ? 6.812 -6.233 -4.073 1.00 91.00 109 ALA A CA 1
ATOM 846 C C . ALA A 1 109 ? 7.198 -7.717 -4.137 1.00 91.00 109 ALA A C 1
ATOM 848 O O . ALA A 1 109 ? 8.265 -8.150 -3.700 1.00 91.00 109 ALA A O 1
ATOM 849 N N . THR A 1 110 ? 6.319 -8.512 -4.730 1.00 91.88 110 THR A N 1
ATOM 850 C CA . THR A 1 110 ? 6.654 -9.822 -5.285 1.00 91.88 110 THR A CA 1
ATOM 851 C C . THR A 1 110 ? 6.612 -9.707 -6.802 1.00 91.88 110 THR A C 1
ATOM 853 O O . THR A 1 110 ? 5.621 -9.228 -7.353 1.00 91.88 110 THR A O 1
ATOM 856 N N . GLU A 1 111 ? 7.683 -10.119 -7.474 1.00 91.81 111 GLU A N 1
ATOM 857 C CA . GLU A 1 111 ? 7.730 -10.142 -8.935 1.00 91.81 111 GLU A CA 1
ATOM 858 C C . GLU A 1 111 ? 6.902 -11.320 -9.472 1.00 91.81 111 GLU A C 1
ATOM 860 O O . GLU A 1 111 ? 7.127 -12.477 -9.121 1.00 91.81 111 GLU A O 1
ATOM 865 N N . ASP A 1 112 ? 5.925 -11.011 -10.319 1.00 91.81 112 ASP A N 1
ATOM 866 C CA . ASP A 1 112 ? 5.152 -11.958 -11.113 1.00 91.81 112 ASP A CA 1
ATOM 867 C C . ASP A 1 112 ? 5.721 -11.964 -12.536 1.00 91.81 112 ASP A C 1
ATOM 869 O O . ASP A 1 112 ? 5.392 -11.110 -13.366 1.00 91.81 112 ASP A O 1
ATOM 873 N N . MET A 1 113 ? 6.596 -12.937 -12.798 1.00 86.69 113 MET A N 1
ATOM 874 C CA . MET A 1 113 ? 7.294 -13.094 -14.078 1.00 86.69 113 MET A CA 1
ATOM 875 C C . MET A 1 113 ? 6.343 -13.380 -15.245 1.00 86.69 113 MET A C 1
ATOM 877 O O . MET A 1 113 ? 6.623 -12.970 -16.370 1.00 86.69 113 MET A O 1
ATOM 881 N N . THR A 1 114 ? 5.215 -14.044 -14.985 1.00 91.81 114 THR A N 1
ATOM 882 C CA . THR A 1 114 ? 4.228 -14.398 -16.013 1.00 91.81 114 THR A CA 1
ATOM 883 C C . THR A 1 114 ? 3.496 -13.154 -16.500 1.00 91.81 114 THR A C 1
ATOM 885 O O . THR A 1 114 ? 3.369 -12.935 -17.702 1.00 91.81 114 THR A O 1
ATOM 888 N N . SER A 1 115 ? 3.057 -12.305 -15.567 1.00 91.12 115 SER A N 1
ATOM 889 C CA . SER A 1 115 ? 2.327 -11.074 -15.900 1.00 91.12 115 SER A CA 1
ATOM 890 C C . SER A 1 115 ? 3.243 -9.873 -16.158 1.00 91.12 115 SER A C 1
ATOM 892 O O . SER A 1 115 ? 2.751 -8.816 -16.546 1.00 91.12 115 SER A O 1
ATOM 894 N N . LYS A 1 116 ? 4.559 -10.004 -15.928 1.00 93.75 116 LYS A N 1
ATOM 895 C CA . LYS A 1 116 ? 5.538 -8.899 -15.954 1.00 93.75 116 LYS A CA 1
ATOM 896 C C . LYS A 1 116 ? 5.124 -7.741 -15.032 1.00 93.75 116 LYS A C 1
ATOM 898 O O . LYS A 1 116 ? 5.196 -6.565 -15.405 1.00 93.75 116 LYS A O 1
ATOM 903 N N . LEU A 1 117 ? 4.676 -8.077 -13.820 1.00 93.81 117 LEU A N 1
ATOM 904 C CA . LEU A 1 117 ? 4.231 -7.115 -12.807 1.00 93.81 117 LEU A CA 1
ATOM 905 C C . LEU A 1 117 ? 4.978 -7.305 -11.488 1.00 93.81 117 LEU A C 1
ATOM 907 O O . LEU A 1 117 ? 5.160 -8.423 -11.020 1.00 93.81 117 LEU A O 1
ATOM 911 N N . PHE A 1 118 ? 5.293 -6.203 -10.823 1.00 93.50 118 PHE A N 1
ATOM 912 C CA . PHE A 1 118 ? 5.511 -6.193 -9.385 1.00 93.50 118 PHE A CA 1
ATOM 913 C C . PHE A 1 118 ? 4.154 -6.100 -8.687 1.00 93.50 118 PHE A C 1
ATOM 915 O O . PHE A 1 118 ? 3.348 -5.223 -9.007 1.00 93.50 118 PHE A O 1
ATOM 922 N N . ARG A 1 119 ? 3.882 -7.010 -7.748 1.00 93.31 119 ARG A N 1
ATOM 923 C CA . ARG A 1 119 ? 2.629 -7.079 -6.984 1.00 93.31 119 ARG A CA 1
ATOM 924 C C . ARG A 1 119 ? 2.864 -6.775 -5.512 1.00 93.31 119 ARG A C 1
ATOM 926 O O . ARG A 1 119 ? 3.803 -7.288 -4.911 1.00 93.31 119 ARG A O 1
ATOM 933 N N . TYR A 1 120 ? 1.951 -6.016 -4.927 1.00 91.81 120 TYR A N 1
ATOM 934 C CA . TYR A 1 120 ? 1.936 -5.664 -3.513 1.00 91.81 120 TYR A CA 1
ATOM 935 C C . TYR A 1 120 ? 0.653 -6.181 -2.880 1.00 91.81 120 TYR A C 1
ATOM 937 O O . TYR A 1 120 ? -0.429 -6.007 -3.443 1.00 91.81 120 TYR A O 1
ATOM 945 N N . GLU A 1 121 ? 0.762 -6.768 -1.695 1.00 92.38 121 GLU A N 1
ATOM 946 C CA . GLU A 1 121 ? -0.392 -7.058 -0.852 1.00 92.38 121 GLU A CA 1
ATOM 947 C C . GLU A 1 121 ? -0.052 -6.720 0.592 1.00 92.38 121 GLU A C 1
ATOM 949 O O . GLU A 1 121 ? 0.975 -7.140 1.126 1.00 92.38 121 GLU A O 1
ATOM 954 N N . ILE A 1 122 ? -0.949 -5.974 1.218 1.00 91.88 122 ILE A N 1
ATOM 955 C CA . ILE A 1 122 ? -0.921 -5.711 2.644 1.00 91.88 122 ILE A CA 1
ATOM 956 C C . ILE A 1 122 ? -2.336 -5.776 3.190 1.00 91.88 122 ILE A C 1
ATOM 958 O O . ILE A 1 122 ? -3.303 -5.356 2.550 1.00 91.88 122 ILE A O 1
ATOM 962 N N . LYS A 1 123 ? -2.446 -6.307 4.399 1.00 92.56 123 LYS A N 1
ATOM 963 C CA . LYS A 1 123 ? -3.680 -6.334 5.164 1.00 92.56 123 LYS A CA 1
ATOM 964 C C . LYS A 1 123 ? -3.480 -5.536 6.439 1.00 92.56 123 LYS A C 1
ATOM 966 O O . LYS A 1 123 ? -2.523 -5.775 7.176 1.00 92.56 123 LYS A O 1
ATOM 971 N N . LEU A 1 124 ? -4.386 -4.599 6.677 1.00 91.56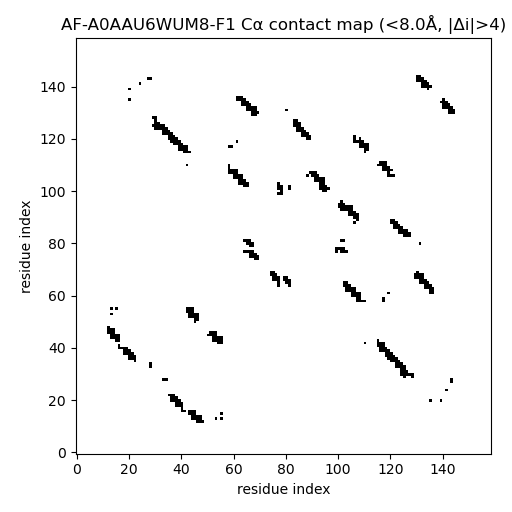 124 LEU A N 1
ATOM 972 C CA . LEU A 1 124 ? -4.449 -3.807 7.897 1.00 91.56 124 LEU A CA 1
ATOM 973 C C . LEU A 1 124 ? -5.711 -4.205 8.653 1.00 91.56 124 LEU A C 1
ATOM 975 O O . LEU A 1 124 ? -6.804 -4.172 8.090 1.00 91.56 124 LEU A O 1
ATOM 979 N N . ILE A 1 125 ? -5.557 -4.595 9.913 1.00 92.81 125 ILE A N 1
ATOM 980 C CA . ILE A 1 125 ? -6.679 -4.934 10.790 1.00 92.81 125 ILE A CA 1
ATOM 981 C C . ILE A 1 125 ? -6.768 -3.850 11.868 1.00 92.81 125 ILE A C 1
ATOM 983 O O . ILE A 1 125 ? -5.856 -3.785 12.701 1.00 92.81 125 ILE A O 1
ATOM 987 N N . PRO A 1 126 ? -7.808 -2.995 11.865 1.00 91.31 126 PRO A N 1
ATOM 988 C CA . PRO A 1 126 ? -7.977 -1.962 12.878 1.00 91.31 126 PRO A CA 1
ATOM 989 C C . PRO A 1 126 ? -8.140 -2.589 14.264 1.00 91.31 126 PRO A C 1
ATOM 991 O O . PRO A 1 126 ? -8.920 -3.527 14.443 1.00 91.31 126 PRO A O 1
ATOM 994 N N . GLN A 1 127 ? -7.424 -2.049 15.246 1.00 92.00 127 GLN A N 1
ATOM 995 C CA . GLN A 1 127 ? -7.491 -2.453 16.655 1.00 92.00 127 GLN A CA 1
ATOM 996 C C . GLN A 1 127 ? -8.203 -1.410 17.528 1.00 92.00 127 GLN A C 1
ATOM 998 O O . GLN A 1 127 ? -8.413 -1.636 18.716 1.00 92.00 127 GLN A O 1
ATOM 1003 N N . GLU A 1 128 ? -8.568 -0.266 16.948 1.00 89.62 128 GLU A N 1
ATOM 1004 C CA . GLU A 1 128 ? -9.214 0.848 17.634 1.00 89.62 128 GLU A CA 1
ATOM 1005 C C . GLU A 1 128 ? -10.188 1.564 16.689 1.00 89.62 128 GLU A C 1
ATOM 1007 O O . GLU A 1 128 ? -9.966 1.630 15.479 1.00 89.62 128 GLU A O 1
ATOM 1012 N N . THR A 1 129 ? -11.262 2.126 17.244 1.00 86.38 129 THR A N 1
ATOM 1013 C CA . THR A 1 129 ? -12.169 3.020 16.520 1.00 86.38 129 THR A CA 1
ATOM 1014 C C . THR A 1 129 ? -11.596 4.430 16.430 1.00 86.38 129 THR A C 1
ATOM 1016 O O . THR A 1 129 ? -11.078 4.963 17.410 1.00 86.38 129 THR A O 1
ATOM 1019 N N . GLY A 1 130 ? -11.784 5.088 15.292 1.00 83.19 130 GLY A N 1
ATOM 1020 C CA . GLY A 1 130 ? -11.438 6.494 15.120 1.00 83.19 130 GLY A CA 1
ATOM 1021 C C . GLY A 1 130 ? -11.498 6.914 13.662 1.00 83.19 130 GLY A C 1
ATOM 1022 O O . GLY A 1 130 ? -11.700 6.077 12.779 1.00 83.19 130 GLY A O 1
ATOM 1023 N N . ASP A 1 131 ? -11.290 8.204 13.425 1.00 81.81 131 ASP A N 1
ATOM 1024 C CA . ASP A 1 131 ? -11.120 8.734 12.080 1.00 81.81 131 ASP A CA 1
ATOM 1025 C C . ASP A 1 131 ? -9.654 8.561 11.666 1.00 81.81 131 ASP A C 1
ATOM 1027 O O . ASP A 1 131 ? -8.741 9.107 12.287 1.00 81.81 131 ASP A O 1
ATOM 1031 N N . PHE A 1 132 ? -9.419 7.776 10.624 1.00 82.31 132 PHE A N 1
ATOM 1032 C CA . PHE A 1 132 ? -8.112 7.487 10.061 1.00 82.31 132 PHE A CA 1
ATOM 1033 C C . PHE A 1 132 ? -8.079 7.854 8.576 1.00 82.31 132 PHE A C 1
ATOM 1035 O O . PHE A 1 132 ? -9.036 7.639 7.828 1.00 82.31 132 PHE A O 1
ATOM 1042 N N . SER A 1 133 ? -6.937 8.380 8.146 1.00 81.44 133 SER A N 1
ATOM 1043 C CA . SER A 1 133 ? -6.579 8.559 6.744 1.00 81.44 133 SER A CA 1
ATOM 1044 C C . SER A 1 133 ? -5.433 7.612 6.417 1.00 81.44 133 SER A C 1
ATOM 1046 O O . SER A 1 133 ? -4.389 7.675 7.059 1.00 81.44 133 SER A O 1
ATOM 1048 N N . ILE A 1 134 ? -5.611 6.748 5.425 1.00 82.75 134 ILE A N 1
ATOM 1049 C CA . ILE A 1 134 ? -4.564 5.868 4.904 1.00 82.75 134 ILE A CA 1
ATOM 1050 C C . ILE A 1 134 ? -4.185 6.382 3.519 1.00 82.75 134 ILE A C 1
ATOM 1052 O O . ILE A 1 134 ? -5.027 6.415 2.626 1.00 82.75 134 ILE A O 1
ATOM 1056 N N . CYS A 1 135 ? -2.936 6.788 3.335 1.00 81.38 135 CYS A N 1
ATOM 1057 C CA . CYS A 1 135 ? -2.417 7.328 2.083 1.00 81.38 135 CYS A CA 1
ATOM 1058 C C . CYS A 1 135 ? -1.456 6.337 1.422 1.00 81.38 135 CYS A C 1
ATOM 1060 O O . CYS A 1 135 ? -0.657 5.678 2.088 1.00 81.38 135 CYS A O 1
ATOM 1062 N N . PHE A 1 136 ? -1.527 6.263 0.096 1.00 79.12 136 PHE A N 1
ATOM 1063 C CA . PHE A 1 136 ? -0.823 5.300 -0.739 1.00 79.12 136 PHE A CA 1
ATOM 1064 C C . PHE A 1 136 ? -0.052 6.038 -1.835 1.00 79.12 136 PHE A C 1
ATOM 1066 O O . PHE A 1 136 ? -0.598 6.360 -2.897 1.00 79.12 136 PHE A O 1
ATOM 1073 N N . GLY A 1 137 ? 1.220 6.335 -1.568 1.00 66.88 137 GLY A N 1
ATOM 1074 C CA . GLY A 1 137 ? 1.986 7.271 -2.393 1.00 66.88 137 GLY A CA 1
ATOM 1075 C C . GLY A 1 137 ? 1.256 8.611 -2.581 1.00 66.88 137 GLY A C 1
ATOM 1076 O O . GLY A 1 137 ? 0.494 9.046 -1.721 1.00 66.88 137 GLY A O 1
ATOM 1077 N N . GLU A 1 138 ? 1.468 9.259 -3.726 1.00 59.56 138 GLU A N 1
ATOM 1078 C CA . GLU A 1 138 ? 0.945 10.611 -3.986 1.00 59.56 138 GLU A CA 1
ATOM 1079 C C . GLU A 1 138 ? -0.495 10.658 -4.527 1.00 59.56 138 GLU A C 1
ATOM 1081 O O . GLU A 1 138 ? -1.088 11.729 -4.589 1.00 59.56 138 GLU A O 1
ATOM 1086 N N . ASN A 1 139 ? -1.070 9.531 -4.963 1.00 59.22 139 ASN A N 1
ATOM 1087 C CA . ASN A 1 139 ? -2.256 9.563 -5.835 1.00 59.22 139 ASN A CA 1
ATOM 1088 C C . ASN A 1 139 ? -3.533 8.976 -5.219 1.00 59.22 139 ASN A C 1
ATOM 1090 O O . ASN A 1 139 ? -4.593 9.078 -5.836 1.00 59.22 139 ASN A O 1
ATOM 1094 N N . PHE A 1 140 ? -3.467 8.327 -4.054 1.00 66.56 140 PHE A N 1
ATOM 1095 C CA . PHE A 1 140 ? -4.640 7.664 -3.485 1.00 66.56 140 PHE A CA 1
ATOM 1096 C C . PHE A 1 140 ? -4.661 7.746 -1.958 1.00 66.56 140 PHE A C 1
ATOM 1098 O O . PHE A 1 140 ? -3.664 7.463 -1.296 1.00 66.56 140 PHE A O 1
ATOM 1105 N N . SER A 1 141 ? -5.815 8.105 -1.395 1.00 65.94 141 SER A N 1
ATOM 1106 C CA . SER A 1 141 ? -6.063 8.096 0.045 1.00 65.94 141 SER A CA 1
ATOM 1107 C C . SER A 1 141 ? -7.442 7.513 0.360 1.00 65.94 141 SER A C 1
ATOM 1109 O O . SER A 1 141 ? -8.413 7.718 -0.368 1.00 65.94 141 SER A O 1
ATOM 1111 N N . LEU A 1 142 ? -7.519 6.758 1.452 1.00 68.06 142 LEU A N 1
ATOM 1112 C CA . LEU A 1 142 ? -8.755 6.309 2.079 1.00 68.06 142 LEU A CA 1
ATOM 1113 C C . LEU A 1 142 ? -8.966 7.139 3.340 1.00 68.06 142 LEU A C 1
ATOM 1115 O O . LEU A 1 142 ? -8.110 7.128 4.218 1.00 68.06 142 LEU A O 1
ATOM 1119 N N . GLN A 1 143 ? -10.114 7.795 3.462 1.00 68.00 143 GLN A N 1
ATOM 1120 C CA . GLN A 1 143 ? -10.545 8.429 4.705 1.00 68.00 143 GLN A CA 1
ATOM 1121 C C . GLN A 1 143 ? -11.869 7.803 5.129 1.00 68.00 143 GLN A C 1
ATOM 1123 O O . GLN A 1 143 ? -12.782 7.683 4.316 1.00 68.00 143 GLN A O 1
ATOM 1128 N N . ASN A 1 144 ? -11.971 7.385 6.390 1.00 64.00 144 ASN A N 1
ATOM 1129 C CA . ASN A 1 144 ? -13.217 6.861 6.961 1.00 64.00 144 ASN A CA 1
ATOM 1130 C C . ASN A 1 144 ? -14.036 7.946 7.685 1.00 64.00 144 ASN A C 1
ATOM 1132 O O . ASN A 1 144 ? -14.982 7.625 8.405 1.00 64.00 144 ASN A O 1
ATOM 1136 N N . ASN A 1 145 ? -13.700 9.223 7.486 1.00 61.41 145 ASN A N 1
ATOM 1137 C CA . ASN A 1 145 ? -14.500 10.322 7.995 1.00 61.41 145 ASN A CA 1
ATOM 1138 C C . ASN A 1 145 ? -15.836 10.363 7.236 1.00 61.41 145 ASN A C 1
ATOM 1140 O O . AS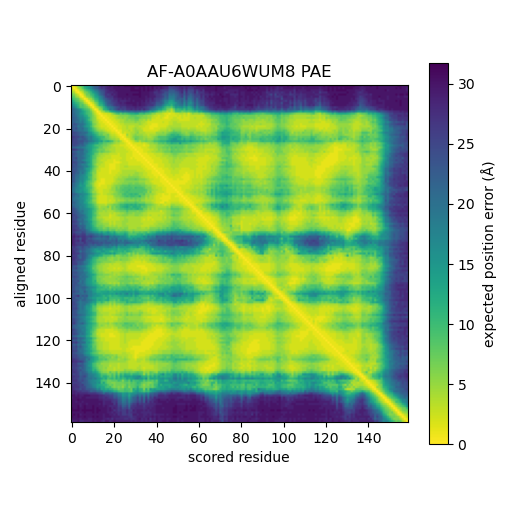N A 1 145 ? -15.911 10.223 6.013 1.00 61.41 145 ASN A O 1
ATOM 1144 N N . LYS A 1 146 ? -16.943 10.553 7.957 1.00 50.19 146 LYS A N 1
ATOM 1145 C CA . LYS A 1 146 ? -18.211 10.872 7.295 1.00 50.19 146 LYS A CA 1
ATOM 1146 C C . LYS A 1 146 ? -17.969 12.106 6.424 1.00 50.19 146 LYS A C 1
ATOM 1148 O O . LYS A 1 146 ? -17.542 13.133 6.950 1.00 50.19 146 LYS A O 1
ATOM 1153 N N . LYS A 1 147 ? -18.321 12.052 5.130 1.00 44.28 147 LYS A N 1
ATOM 1154 C CA . LYS A 1 147 ? -18.671 13.277 4.395 1.00 44.28 147 LYS A CA 1
ATOM 1155 C C . LYS A 1 147 ? -19.647 14.021 5.299 1.00 44.28 147 LYS A C 1
ATOM 1157 O O . LYS A 1 147 ? -20.746 13.517 5.547 1.00 44.28 147 LYS A O 1
ATOM 1162 N N . ALA A 1 148 ? -19.242 15.174 5.830 1.00 37.00 148 ALA A N 1
ATOM 1163 C CA . ALA A 1 148 ? -20.196 16.108 6.397 1.00 37.00 148 ALA A CA 1
ATOM 1164 C C . ALA A 1 148 ? -21.322 16.231 5.364 1.00 37.00 148 ALA A C 1
ATOM 1166 O O . ALA A 1 148 ? -21.049 16.422 4.174 1.00 37.00 148 ALA A O 1
ATOM 1167 N N . ARG A 1 149 ? -22.569 15.989 5.789 1.00 29.23 149 ARG A N 1
ATOM 1168 C CA . ARG A 1 149 ? -23.740 16.184 4.927 1.00 29.23 149 ARG A CA 1
ATOM 1169 C C . ARG A 1 149 ? -23.558 17.525 4.206 1.00 29.23 149 ARG A C 1
ATOM 1171 O O . ARG A 1 149 ? -23.212 18.491 4.890 1.00 29.23 149 ARG A O 1
ATOM 1178 N N . PRO A 1 150 ? -23.814 17.637 2.889 1.00 34.25 150 PRO A N 1
ATOM 1179 C CA . PRO A 1 150 ? -24.103 18.957 2.361 1.00 34.25 150 PRO A CA 1
ATOM 1180 C C . PRO A 1 150 ? -25.268 19.470 3.206 1.00 34.25 150 PRO A C 1
ATOM 1182 O O . PRO A 1 150 ? -26.264 18.758 3.372 1.00 34.25 150 PRO A O 1
ATOM 1185 N N . SER A 1 151 ? -25.105 20.632 3.830 1.00 34.09 151 SER A N 1
ATOM 1186 C CA . SER A 1 151 ? -26.205 21.319 4.486 1.00 34.09 151 SER A CA 1
ATOM 1187 C C . SER A 1 151 ? -27.305 21.476 3.439 1.00 34.09 151 SER A C 1
ATOM 1189 O O . SER A 1 151 ? -27.225 22.267 2.502 1.00 34.09 151 SER A O 1
ATOM 1191 N N . SER A 1 152 ? -28.309 20.612 3.536 1.00 34.66 152 SER A N 1
ATOM 1192 C CA . SER A 1 152 ? -29.514 20.687 2.740 1.00 34.66 152 SER A CA 1
ATOM 1193 C C . SER A 1 152 ? -30.145 22.048 2.994 1.00 34.66 152 SER A C 1
ATOM 1195 O O . SER A 1 152 ? -30.388 22.394 4.149 1.00 34.66 152 SER A O 1
ATOM 1197 N N . LYS A 1 153 ? -30.373 22.792 1.908 1.00 35.56 153 LYS A N 1
ATOM 1198 C CA . LYS A 1 153 ? -31.351 23.877 1.752 1.00 35.56 153 LYS A CA 1
ATOM 1199 C C . LYS A 1 153 ? -32.162 24.192 3.018 1.00 35.56 153 LYS A C 1
ATOM 1201 O O . LYS A 1 153 ? -33.078 23.451 3.361 1.00 35.56 153 LYS A O 1
ATOM 1206 N N . LEU A 1 154 ? -31.930 25.365 3.598 1.00 33.72 154 LEU A N 1
ATOM 1207 C CA . LEU A 1 154 ? -33.006 26.124 4.231 1.00 33.72 154 LEU A CA 1
ATOM 1208 C C . LEU A 1 154 ? -33.689 26.926 3.121 1.00 33.72 154 LEU A C 1
ATOM 1210 O O . LEU A 1 154 ? -33.297 28.039 2.785 1.00 33.72 154 LEU A O 1
ATOM 1214 N N . SER A 1 155 ? -34.675 26.302 2.481 1.00 39.28 155 SER A N 1
ATOM 1215 C CA . SER A 1 155 ? -35.704 27.024 1.743 1.00 39.28 155 SER A CA 1
ATOM 1216 C C . SER A 1 155 ? -36.739 27.549 2.735 1.00 39.28 155 SER A C 1
ATOM 1218 O O . SER A 1 155 ? -37.398 26.747 3.389 1.00 39.28 155 SER A O 1
ATOM 1220 N N . GLY A 1 156 ? -36.924 28.869 2.759 1.00 35.09 156 GLY A N 1
ATOM 1221 C CA . GLY A 1 156 ? -38.200 29.498 3.088 1.00 35.09 156 GLY A CA 1
ATOM 1222 C C . GLY A 1 156 ? -38.443 29.852 4.553 1.00 35.09 156 GLY A C 1
ATOM 1223 O O . GLY A 1 156 ? -38.837 29.010 5.349 1.00 35.09 156 GLY A O 1
ATOM 1224 N N . LEU A 1 157 ? -38.396 31.151 4.843 1.00 31.86 157 LEU A N 1
ATOM 1225 C CA . LEU A 1 157 ? -39.445 31.799 5.623 1.00 31.86 157 LEU A CA 1
ATOM 1226 C C . LEU A 1 157 ? -39.661 33.202 5.057 1.00 31.86 157 LEU A C 1
ATOM 1228 O O . LEU A 1 157 ? -38.754 34.028 5.015 1.00 31.86 157 LEU A O 1
ATOM 1232 N N . ARG A 1 158 ? -40.873 33.390 4.532 1.00 36.91 158 ARG A N 1
ATOM 1233 C CA . ARG A 1 158 ? -41.471 34.683 4.225 1.00 36.91 158 ARG A CA 1
ATOM 1234 C C . ARG A 1 158 ? -41.603 35.487 5.516 1.00 36.91 158 ARG A C 1
ATOM 1236 O O . ARG A 1 158 ? -42.072 34.934 6.509 1.00 36.91 158 ARG A O 1
ATOM 1243 N N . SER A 1 159 ? -41.358 36.783 5.406 1.00 43.44 159 SER A N 1
ATOM 1244 C CA . SER A 1 159 ? -42.285 37.849 5.806 1.00 43.44 159 SER A CA 1
ATOM 1245 C C . SER A 1 159 ? -41.818 39.130 5.142 1.00 43.44 159 SER A C 1
ATOM 1247 O O . SER A 1 1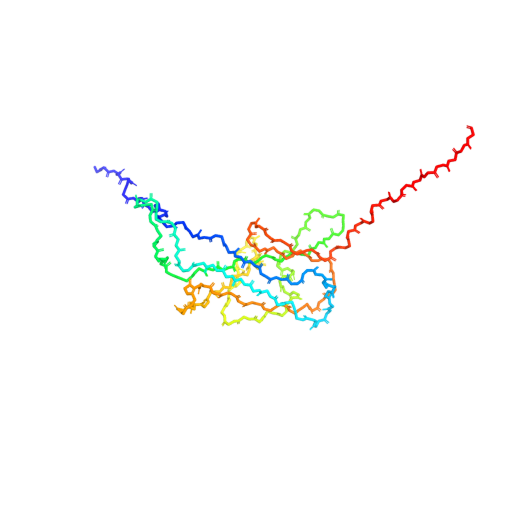59 ? -40.639 39.474 5.382 1.00 43.44 159 SER A O 1
#

Organism: NCBI:txid1854762

Sequence (159 aa):
MSTDCSGFNNGIEEIPNKIKVSLDNSKIYHIGDTITIRGHVSVNGLNLVSKDSVKLKGNPLFMISVSKLIQGQASYNLQYALNKFKIISKNFQIDNYVNCPNSHLYVSATEDMTSKLFRYEIKLIPQETGDFSICFGENFSLQNNKKARPSSKLSGLRS